Protein AF-A0A433P7T2-F1 (afdb_monomer_lite)

Secondary structure (DSSP, 8-state):
-----SS---TT------SS-TTS-HHHHHHHHHTTT----SHHHHHHHTS-HHHHHHHHHHHHHHHHHHHHHHTT-GGGHHHHHHHHHHHHHHS---TTT-SSSSGGG--

Radius of gyration: 16.5 Å; chains: 1; bounding box: 42×28×39 Å

Structure (mmCIF, N/CA/C/O backbone):
data_AF-A0A433P7T2-F1
#
_entry.id   AF-A0A433P7T2-F1
#
loop_
_atom_site.group_PDB
_atom_site.id
_atom_site.type_symbol
_atom_site.label_atom_id
_atom_site.label_alt_id
_atom_site.label_comp_id
_atom_site.label_asym_id
_atom_site.label_entity_id
_atom_site.label_seq_id
_atom_site.pdbx_PDB_ins_code
_atom_site.Cartn_x
_atom_site.Cartn_y
_atom_site.Cartn_z
_atom_site.occupancy
_atom_site.B_iso_or_equiv
_atom_site.auth_seq_id
_atom_site.auth_comp_id
_atom_site.auth_asym_id
_atom_site.auth_atom_id
_atom_site.pdbx_PDB_model_num
ATOM 1 N N . MET A 1 1 ? -24.990 -8.715 -8.806 1.00 84.25 1 MET A N 1
ATOM 2 C CA . MET A 1 1 ? -23.863 -8.266 -7.960 1.00 84.25 1 MET A CA 1
ATOM 3 C C . MET A 1 1 ? -23.689 -9.286 -6.850 1.00 84.25 1 MET A C 1
ATOM 5 O O . MET A 1 1 ? -24.687 -9.625 -6.229 1.00 84.25 1 MET A O 1
ATOM 9 N N . PHE A 1 2 ? -22.480 -9.811 -6.650 1.00 93.44 2 PHE A N 1
ATOM 10 C CA . PHE A 1 2 ? -22.178 -10.768 -5.581 1.00 93.44 2 PHE A CA 1
ATOM 11 C C . PHE A 1 2 ? -21.173 -10.141 -4.617 1.00 93.44 2 PHE A C 1
ATOM 13 O O . PHE A 1 2 ? -20.198 -9.547 -5.069 1.00 93.44 2 PHE A O 1
ATOM 20 N N . VAL A 1 3 ? -21.403 -10.298 -3.315 1.00 91.00 3 VAL A N 1
ATOM 21 C CA . VAL A 1 3 ? -20.451 -9.932 -2.258 1.00 91.00 3 VAL A CA 1
ATOM 22 C C . VAL A 1 3 ? -19.973 -11.229 -1.620 1.00 91.00 3 VAL A C 1
ATOM 24 O O . VAL A 1 3 ? -20.784 -12.101 -1.309 1.00 91.00 3 VAL A O 1
ATOM 27 N N . ARG A 1 4 ? -18.655 -11.385 -1.490 1.00 94.38 4 ARG A N 1
ATOM 28 C CA . ARG A 1 4 ? -18.015 -12.570 -0.912 1.00 94.38 4 ARG A CA 1
ATOM 29 C C . ARG A 1 4 ? -17.123 -12.144 0.237 1.00 94.38 4 ARG A C 1
ATOM 31 O O . ARG A 1 4 ? -16.503 -11.086 0.174 1.00 94.38 4 ARG A O 1
ATOM 38 N N . THR A 1 5 ? -17.050 -12.980 1.259 1.00 94.50 5 THR A N 1
ATOM 39 C CA . THR A 1 5 ? -16.129 -12.771 2.368 1.00 94.50 5 THR A CA 1
ATOM 40 C C . THR A 1 5 ? -14.741 -13.290 1.992 1.00 94.50 5 THR A C 1
ATOM 42 O O . THR A 1 5 ? -14.609 -14.301 1.303 1.00 94.50 5 THR A O 1
ATOM 45 N N . THR A 1 6 ? -13.698 -12.591 2.435 1.00 91.31 6 THR A N 1
ATOM 46 C CA . THR A 1 6 ? -12.290 -13.019 2.312 1.00 91.31 6 THR A CA 1
ATOM 47 C C . THR A 1 6 ? -11.727 -13.545 3.634 1.00 91.31 6 THR A C 1
ATOM 49 O O . THR A 1 6 ? -10.585 -13.984 3.698 1.00 91.31 6 THR A O 1
ATOM 52 N N . ARG A 1 7 ? -12.538 -13.508 4.697 1.00 93.31 7 ARG A N 1
ATOM 53 C CA . ARG A 1 7 ? -12.229 -13.983 6.047 1.00 93.31 7 ARG A CA 1
ATOM 54 C C . ARG A 1 7 ? -13.507 -14.386 6.780 1.00 93.31 7 ARG A C 1
ATOM 56 O O . ARG A 1 7 ? -14.611 -14.078 6.328 1.00 93.31 7 ARG A O 1
ATOM 63 N N . SER A 1 8 ? -13.352 -15.029 7.932 1.00 95.94 8 SER A N 1
ATOM 64 C CA . SER A 1 8 ? -14.450 -15.250 8.876 1.00 95.94 8 SER A CA 1
ATOM 65 C C . SER A 1 8 ? -14.977 -13.918 9.423 1.00 95.94 8 SER A C 1
ATOM 67 O O . SER A 1 8 ? -14.194 -12.990 9.640 1.00 95.94 8 SER A O 1
ATOM 69 N N . ILE A 1 9 ? -16.292 -13.838 9.641 1.00 95.81 9 ILE A N 1
ATOM 70 C CA . ILE A 1 9 ? -16.996 -12.667 10.185 1.00 95.81 9 ILE A CA 1
ATOM 71 C C . ILE A 1 9 ? -17.877 -13.150 11.338 1.00 95.81 9 ILE A C 1
ATOM 73 O O . ILE A 1 9 ? -18.624 -14.119 11.179 1.00 95.81 9 ILE A O 1
ATOM 77 N N . SER A 1 10 ? -17.764 -12.507 12.496 1.00 97.56 10 SER A N 1
ATOM 78 C CA . SER A 1 10 ? -18.541 -12.854 13.691 1.00 97.56 10 SER A CA 1
ATOM 79 C C . SER A 1 10 ? -19.945 -12.246 13.645 1.00 97.56 10 SER A C 1
ATOM 81 O O . SER A 1 10 ? -20.194 -11.254 12.960 1.00 97.56 10 SER A O 1
ATOM 83 N N . GLN A 1 11 ? -20.891 -12.813 14.398 1.00 97.38 11 GLN A N 1
ATOM 84 C CA . GLN A 1 11 ? -22.227 -12.223 14.513 1.00 97.38 11 GLN A CA 1
ATOM 85 C C . GLN A 1 11 ? -22.144 -10.813 15.119 1.00 97.38 11 GLN A C 1
ATOM 87 O O . GLN A 1 11 ? -21.533 -10.622 16.167 1.00 97.38 11 GLN A O 1
ATOM 92 N N . GLY A 1 12 ? -22.795 -9.843 14.472 1.00 97.38 12 GLY A N 1
ATOM 93 C CA . GLY A 1 12 ? -22.794 -8.439 14.897 1.00 97.38 12 GLY A CA 1
ATOM 94 C C . GLY A 1 12 ? -21.568 -7.639 14.448 1.00 97.38 12 GLY A C 1
ATOM 95 O O . GLY A 1 12 ? -21.528 -6.435 14.675 1.00 97.38 12 GLY A O 1
ATOM 96 N N . GLU A 1 13 ? -20.596 -8.276 13.793 1.00 97.00 13 GLU A N 1
ATOM 97 C CA . GLU A 1 13 ? -19.454 -7.590 13.199 1.00 97.00 13 GLU A CA 1
ATOM 98 C C . GLU A 1 13 ? -19.869 -6.825 11.932 1.00 97.00 13 GLU A C 1
ATOM 100 O O . GLU A 1 13 ? -20.632 -7.329 11.102 1.00 97.00 13 GLU A O 1
ATOM 105 N N . GLU A 1 14 ? -19.358 -5.605 11.770 1.00 96.00 14 GLU A N 1
ATOM 106 C CA . GLU A 1 14 ? -19.601 -4.799 10.577 1.00 96.00 14 GLU A CA 1
ATOM 107 C C . GLU A 1 14 ? -18.924 -5.417 9.345 1.00 96.00 14 GLU A C 1
ATOM 109 O O . GLU A 1 14 ? -17.731 -5.728 9.342 1.00 96.00 14 GLU A O 1
ATOM 114 N N . VAL A 1 15 ? -19.684 -5.560 8.257 1.00 94.69 15 VAL A N 1
ATOM 115 C CA . VAL A 1 15 ? -19.144 -5.994 6.966 1.00 94.69 15 VAL A CA 1
ATOM 116 C C . VAL A 1 15 ? -18.619 -4.776 6.216 1.00 94.69 15 VAL A C 1
ATOM 118 O O . VAL A 1 15 ? -19.395 -3.931 5.775 1.00 94.69 15 VAL A O 1
ATOM 1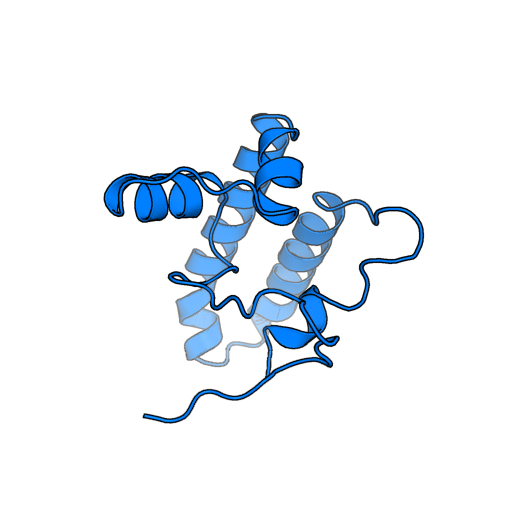21 N N . THR A 1 16 ? -17.304 -4.716 6.016 1.00 93.25 16 THR A N 1
ATOM 122 C CA . THR A 1 16 ? -16.642 -3.617 5.306 1.00 93.25 16 THR A CA 1
ATOM 123 C C . THR A 1 16 ? -16.067 -4.076 3.965 1.00 93.25 16 THR A C 1
ATOM 125 O O . THR A 1 16 ? -15.649 -5.223 3.796 1.00 93.25 16 THR A O 1
ATOM 128 N N . ILE A 1 17 ? -16.045 -3.168 2.987 1.00 91.38 17 ILE A N 1
ATOM 129 C CA . ILE A 1 17 ? -15.345 -3.341 1.707 1.00 91.38 17 ILE A CA 1
ATOM 130 C C . ILE A 1 17 ? -14.466 -2.119 1.454 1.00 91.38 17 ILE A C 1
ATOM 132 O O . ILE A 1 17 ? -14.827 -0.999 1.813 1.00 91.38 17 ILE A O 1
ATOM 136 N N . SER A 1 18 ? -13.315 -2.310 0.812 1.00 90.00 18 SER A N 1
ATOM 137 C CA . SER A 1 18 ? -12.454 -1.180 0.466 1.00 90.00 18 SER A CA 1
ATOM 138 C C . SER A 1 18 ? -12.988 -0.444 -0.763 1.00 90.00 18 SER A C 1
ATOM 140 O O . SER A 1 18 ? -13.227 -1.050 -1.806 1.00 90.00 18 SER A O 1
ATOM 142 N N . TYR A 1 19 ? -13.142 0.878 -0.668 1.00 88.94 19 TYR A N 1
ATOM 143 C CA . TYR A 1 19 ? -13.600 1.724 -1.784 1.00 88.94 19 TYR A CA 1
ATOM 144 C C . TYR A 1 19 ? -12.485 2.065 -2.780 1.00 88.94 19 TYR A C 1
ATOM 146 O O . TYR A 1 19 ? -12.741 2.594 -3.864 1.00 88.94 19 TYR A O 1
ATOM 154 N N . ILE A 1 20 ? -11.242 1.800 -2.390 1.00 89.69 20 ILE A N 1
ATOM 155 C CA . ILE A 1 20 ? -10.026 2.033 -3.164 1.00 89.69 20 ILE A CA 1
ATOM 156 C C . ILE A 1 20 ? -9.088 0.834 -3.014 1.00 89.69 20 ILE A C 1
ATOM 158 O O . ILE A 1 20 ? -9.261 0.002 -2.126 1.00 89.69 20 ILE A O 1
ATOM 162 N N . LEU A 1 21 ? -8.062 0.742 -3.854 1.00 81.94 21 LEU A N 1
ATOM 163 C CA . LEU A 1 21 ? -7.012 -0.255 -3.661 1.00 81.94 21 LEU A CA 1
ATOM 164 C C . LEU A 1 21 ? -6.230 0.053 -2.374 1.00 81.94 21 LEU A C 1
ATOM 166 O O . LEU A 1 21 ? -5.710 1.158 -2.212 1.00 81.94 21 LEU A O 1
ATOM 170 N N . GLY A 1 22 ? -6.145 -0.929 -1.472 1.00 76.62 22 GLY A N 1
ATOM 171 C CA . GLY A 1 22 ? -5.429 -0.805 -0.196 1.00 76.62 22 GLY A CA 1
ATOM 172 C C . GLY A 1 22 ? -3.904 -0.731 -0.337 1.00 76.62 22 GLY A C 1
ATOM 173 O O . GLY A 1 22 ? -3.227 -0.343 0.606 1.00 76.62 22 GLY A O 1
ATOM 174 N N . THR A 1 23 ? -3.371 -1.051 -1.518 1.00 79.88 23 THR A N 1
ATOM 175 C CA . THR A 1 23 ? -1.933 -1.062 -1.832 1.00 79.88 23 THR A CA 1
ATOM 176 C C . THR A 1 23 ? -1.344 0.320 -2.141 1.00 79.88 23 THR A C 1
ATOM 178 O O . THR A 1 23 ? -0.138 0.435 -2.331 1.00 79.88 23 THR A O 1
ATOM 181 N N . GLY A 1 24 ? -2.171 1.369 -2.224 1.00 85.25 24 GLY A N 1
ATOM 182 C CA . GLY A 1 24 ? -1.705 2.738 -2.474 1.00 85.25 24 GLY A CA 1
ATOM 183 C C . GLY A 1 24 ? -1.040 3.383 -1.254 1.00 85.25 24 GLY A C 1
ATOM 184 O O . GLY A 1 24 ? -1.276 2.962 -0.122 1.00 85.25 24 GLY A O 1
ATOM 185 N N . LEU A 1 25 ? -0.260 4.444 -1.480 1.00 93.44 25 LEU A N 1
ATOM 186 C CA . LEU A 1 25 ? 0.392 5.224 -0.421 1.00 93.44 25 LEU A CA 1
ATOM 187 C C . LEU A 1 25 ? -0.640 5.929 0.473 1.00 93.44 25 LEU A C 1
ATOM 189 O O . LEU A 1 25 ? -1.717 6.300 0.006 1.00 93.44 25 LEU A O 1
ATOM 193 N N . TYR A 1 26 ? -0.290 6.168 1.741 1.00 94.75 26 TYR A N 1
ATOM 194 C CA . TYR A 1 26 ? -1.159 6.837 2.719 1.00 94.75 26 TYR A CA 1
ATOM 195 C C . TYR A 1 26 ? -1.825 8.110 2.179 1.00 94.75 26 TYR A C 1
ATOM 197 O O . TYR A 1 26 ? -3.044 8.242 2.265 1.00 94.75 26 TYR A O 1
ATOM 205 N N . GLU A 1 27 ? -1.043 9.021 1.590 1.00 94.94 27 GLU A N 1
ATOM 206 C CA . GLU A 1 27 ? -1.572 10.303 1.106 1.00 94.94 27 GLU A CA 1
ATOM 207 C C . GLU A 1 27 ? -2.560 10.114 -0.051 1.00 94.94 27 GLU A C 1
ATOM 209 O O . GLU A 1 27 ? -3.624 10.727 -0.052 1.00 94.94 27 GLU A O 1
ATOM 214 N N . ASP A 1 28 ? -2.283 9.183 -0.970 1.00 93.75 28 ASP A N 1
ATOM 215 C CA . ASP A 1 28 ? -3.191 8.878 -2.079 1.00 93.75 28 ASP A CA 1
ATOM 216 C C . ASP A 1 28 ? -4.507 8.286 -1.565 1.00 93.75 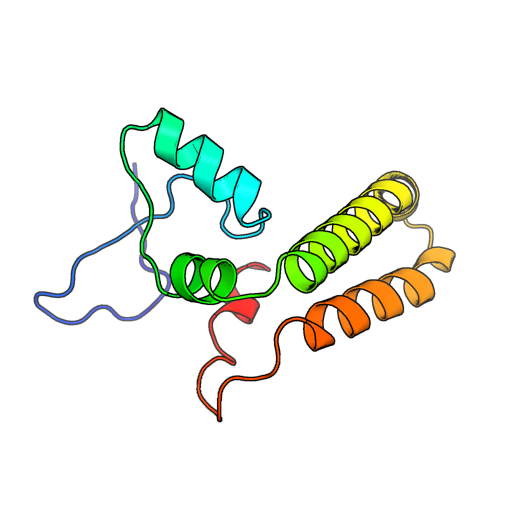28 ASP A C 1
ATOM 218 O O . ASP A 1 28 ? -5.582 8.561 -2.104 1.00 93.75 28 ASP A O 1
ATOM 222 N N . ARG A 1 29 ? -4.439 7.438 -0.527 1.00 94.44 29 ARG A N 1
ATOM 223 C CA . ARG A 1 29 ? -5.636 6.878 0.110 1.00 94.44 29 ARG A CA 1
ATOM 224 C C . ARG A 1 29 ? -6.428 7.970 0.817 1.00 94.44 29 ARG A C 1
ATOM 226 O O . ARG A 1 29 ? -7.643 8.037 0.640 1.00 94.44 29 ARG A O 1
ATOM 233 N N . LYS A 1 30 ? -5.750 8.835 1.572 1.00 95.00 30 LYS A N 1
ATOM 234 C CA . LYS A 1 30 ? -6.358 9.960 2.284 1.00 95.00 30 LYS A CA 1
ATOM 235 C C . LYS A 1 30 ? -7.086 10.892 1.318 1.00 95.00 30 LYS A C 1
ATOM 237 O O . LYS A 1 30 ? -8.276 11.124 1.503 1.00 95.00 30 LYS A O 1
ATOM 242 N N . GLU A 1 31 ? -6.424 11.341 0.257 1.00 95.19 31 GLU A N 1
ATOM 243 C CA . GLU A 1 31 ? -7.015 12.237 -0.742 1.00 95.19 31 GLU A CA 1
ATOM 244 C C . GLU A 1 31 ? -8.250 11.607 -1.411 1.00 95.19 31 GLU A C 1
ATOM 246 O O . GLU A 1 31 ? -9.329 12.203 -1.438 1.00 95.19 31 GLU A O 1
ATOM 251 N N . LYS A 1 32 ? -8.137 10.360 -1.891 1.00 94.31 32 LYS A N 1
ATOM 252 C CA . LYS A 1 32 ? -9.236 9.665 -2.589 1.00 94.31 32 LYS A CA 1
ATOM 253 C C . LYS A 1 32 ? -10.456 9.401 -1.705 1.00 94.31 32 LYS A C 1
ATOM 255 O O . LYS A 1 32 ? -11.566 9.273 -2.230 1.00 94.31 32 LYS A O 1
ATOM 260 N N . LEU A 1 33 ? -10.268 9.233 -0.397 1.00 94.38 33 LEU A N 1
ATOM 261 C CA . LEU A 1 33 ? -11.367 9.012 0.548 1.00 94.38 33 LEU A CA 1
ATOM 262 C C . LEU A 1 33 ? -11.959 10.338 1.038 1.00 94.38 33 LEU A C 1
ATOM 264 O O . LEU A 1 33 ? -13.180 10.446 1.129 1.00 94.38 33 LEU A O 1
ATOM 268 N N . GLN A 1 34 ? -11.143 11.384 1.195 1.00 95.38 34 GLN A N 1
ATOM 269 C CA . GLN A 1 34 ? -11.630 12.740 1.466 1.00 95.38 34 GLN A CA 1
ATOM 270 C C . GLN A 1 34 ? -12.525 13.264 0.338 1.00 95.38 34 GLN A C 1
ATOM 272 O O . GLN A 1 34 ? -13.573 13.845 0.610 1.00 95.38 34 GLN A O 1
ATOM 277 N N . GLN A 1 35 ? -12.194 12.969 -0.924 1.00 94.69 35 GLN A N 1
ATOM 278 C CA . GLN A 1 35 ? -13.064 13.256 -2.076 1.00 94.69 35 GLN A CA 1
ATOM 279 C C . GLN A 1 35 ? -14.432 12.549 -1.999 1.00 94.69 35 GLN A C 1
ATOM 281 O O . GLN A 1 35 ? -15.379 12.965 -2.661 1.00 94.69 35 GLN A O 1
ATOM 286 N N . ARG A 1 36 ? -14.554 11.490 -1.187 1.00 92.62 36 ARG A N 1
ATOM 287 C CA . ARG A 1 36 ? -15.812 10.779 -0.905 1.00 92.62 36 ARG A CA 1
ATOM 288 C C . ARG A 1 36 ? -16.512 11.265 0.370 1.00 92.62 36 ARG A C 1
ATOM 290 O O . ARG A 1 36 ? -17.528 10.691 0.746 1.00 92.62 36 ARG A O 1
ATOM 297 N N . GLY A 1 37 ? -15.993 12.306 1.019 1.00 96.06 37 GLY A N 1
ATOM 298 C CA . GLY A 1 37 ? -16.631 12.958 2.162 1.00 96.06 37 GLY A CA 1
ATOM 299 C C . GLY A 1 37 ? -16.300 12.358 3.528 1.00 96.06 37 GLY A C 1
ATOM 300 O O . GLY A 1 37 ? -17.018 12.649 4.480 1.00 96.06 37 GLY A O 1
ATOM 301 N N . PHE A 1 38 ? -15.248 11.539 3.653 1.00 94.38 38 PHE A N 1
ATOM 302 C CA . PHE A 1 38 ? -14.812 11.033 4.959 1.00 94.38 38 PHE A CA 1
ATOM 303 C C . PHE A 1 38 ? -13.291 10.882 5.080 1.00 94.38 38 PHE A C 1
ATOM 305 O O . PHE A 1 38 ? -12.570 10.767 4.090 1.00 94.38 38 PHE A O 1
ATOM 312 N N . GLU A 1 39 ? -12.807 10.855 6.320 1.00 95.38 39 GLU A N 1
ATOM 313 C CA . GLU A 1 39 ? -11.424 10.524 6.661 1.00 95.38 39 GLU A CA 1
ATOM 314 C C . GLU A 1 39 ? -11.363 9.094 7.208 1.00 95.38 39 GLU A C 1
ATOM 316 O O . GLU A 1 39 ? -12.127 8.724 8.097 1.00 95.38 39 GLU A O 1
ATOM 321 N N . CYS A 1 40 ? -10.489 8.261 6.642 1.00 94.50 40 CYS A N 1
ATOM 322 C CA . CYS A 1 40 ? -10.397 6.853 7.014 1.00 94.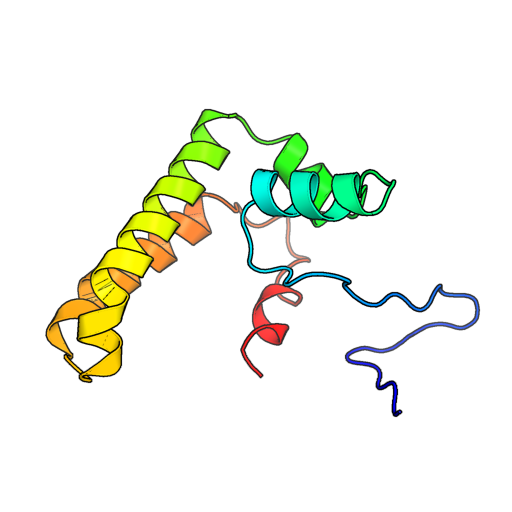50 40 CYS A CA 1
ATOM 323 C C . CYS A 1 40 ? -9.522 6.661 8.253 1.00 94.50 40 CYS A C 1
ATOM 325 O O . CYS A 1 40 ? -8.354 7.042 8.247 1.00 94.50 40 CYS A O 1
ATOM 327 N N . GLN A 1 41 ? -10.076 5.991 9.260 1.00 94.69 41 GLN A N 1
ATOM 328 C CA . GLN A 1 41 ? -9.423 5.668 10.532 1.00 94.69 41 GLN A CA 1
ATOM 329 C C . GLN A 1 41 ? -9.220 4.153 10.695 1.00 94.69 41 GLN A C 1
ATOM 331 O O . GLN A 1 41 ? -9.230 3.630 11.799 1.00 94.69 41 GLN A O 1
ATOM 336 N N . CYS A 1 42 ? -9.089 3.404 9.594 1.00 92.50 42 CYS A N 1
ATOM 337 C CA . CYS A 1 42 ? -8.749 1.987 9.712 1.00 92.50 42 CYS A CA 1
ATOM 338 C C . CYS A 1 42 ? -7.333 1.816 10.283 1.00 92.50 42 CYS A C 1
ATOM 340 O O . CYS A 1 42 ? -6.492 2.705 10.133 1.00 92.50 42 CYS A O 1
ATOM 342 N N . GLU A 1 43 ? -7.045 0.639 10.841 1.00 91.38 43 GLU A N 1
ATOM 343 C CA . GLU A 1 43 ? -5.759 0.321 11.482 1.00 91.38 43 GLU A CA 1
ATOM 344 C C . GLU A 1 43 ? -4.545 0.678 10.606 1.00 91.38 43 GLU A C 1
ATOM 346 O O . GLU A 1 43 ? -3.546 1.198 11.096 1.00 91.38 43 GLU A O 1
ATOM 351 N N . LEU A 1 44 ? -4.637 0.464 9.285 1.00 90.69 44 LEU A N 1
ATOM 352 C CA . LEU A 1 44 ? -3.574 0.832 8.348 1.00 90.69 44 LEU A CA 1
ATOM 353 C C . LEU A 1 44 ? -3.391 2.355 8.245 1.00 90.69 44 LEU A C 1
ATOM 355 O O . LEU A 1 44 ? -2.262 2.838 8.229 1.00 90.69 44 LEU A O 1
ATOM 359 N N . CYS A 1 45 ? -4.480 3.120 8.142 1.00 92.69 45 CYS A N 1
ATOM 360 C CA . CYS A 1 45 ? -4.405 4.578 8.052 1.00 92.69 45 CYS A CA 1
ATOM 361 C C . CYS A 1 45 ? -3.903 5.197 9.357 1.00 92.69 45 CYS A C 1
ATOM 363 O O . CYS A 1 45 ? -3.055 6.082 9.293 1.00 92.69 45 CYS A O 1
ATOM 365 N N . GLU A 1 46 ? -4.349 4.708 10.514 1.00 94.88 46 GLU A N 1
ATOM 366 C CA . GLU A 1 46 ? -3.844 5.159 11.816 1.00 94.88 46 GLU A CA 1
ATOM 367 C C . GLU A 1 46 ? -2.356 4.841 11.983 1.00 94.88 46 GLU A C 1
ATOM 369 O O . GLU A 1 46 ? -1.563 5.721 12.325 1.00 94.88 46 GLU A O 1
ATOM 374 N N . TYR A 1 47 ? -1.956 3.606 11.658 1.00 93.31 47 TYR A N 1
ATOM 375 C CA . TYR A 1 47 ? -0.558 3.192 11.696 1.00 93.31 47 TYR A CA 1
ATOM 376 C C . TYR A 1 47 ? 0.323 4.084 10.819 1.00 93.31 47 TYR A C 1
ATOM 378 O O . TYR A 1 47 ? 1.387 4.522 11.259 1.00 93.31 47 TYR A O 1
ATOM 386 N N . GLU A 1 48 ? -0.101 4.357 9.580 1.00 93.50 48 GLU A N 1
ATOM 387 C CA . GLU A 1 48 ? 0.669 5.182 8.650 1.00 93.50 48 GLU A CA 1
ATOM 388 C C . GLU A 1 48 ? 0.664 6.664 9.021 1.00 93.50 48 GLU A C 1
ATOM 390 O O . GLU A 1 48 ? 1.702 7.310 8.876 1.00 93.50 48 GLU A O 1
ATOM 395 N N . ALA A 1 49 ? -0.442 7.195 9.543 1.00 94.44 49 ALA A N 1
ATOM 396 C CA . ALA A 1 49 ? -0.516 8.562 10.054 1.00 94.44 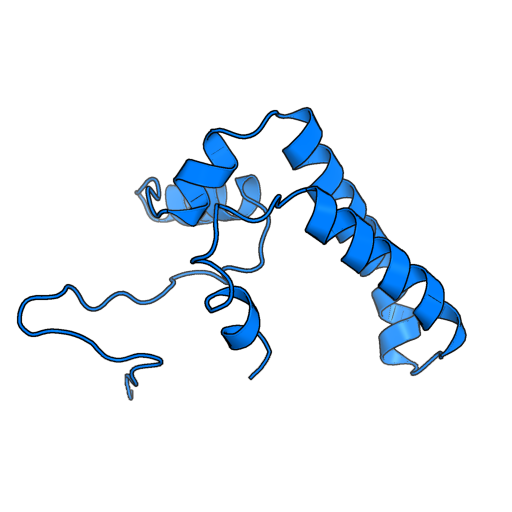49 ALA A CA 1
ATOM 397 C C . ALA A 1 49 ? 0.447 8.791 11.230 1.00 94.44 49 ALA A C 1
ATOM 399 O O . ALA A 1 49 ? 1.015 9.875 11.351 1.00 94.44 49 ALA A O 1
ATOM 400 N N . ALA A 1 50 ? 0.669 7.765 12.059 1.00 94.81 50 ALA A N 1
ATOM 401 C CA . ALA A 1 50 ? 1.620 7.803 13.166 1.00 94.81 50 ALA A CA 1
ATOM 402 C C . ALA A 1 50 ? 3.096 7.706 12.724 1.00 94.81 50 ALA A C 1
ATOM 404 O O . ALA A 1 50 ? 3.995 7.950 13.531 1.00 94.81 50 ALA A O 1
ATOM 405 N N . GLN A 1 51 ? 3.382 7.352 11.463 1.00 94.88 51 GLN A N 1
ATOM 406 C CA . GLN A 1 51 ? 4.757 7.281 10.963 1.00 94.88 51 GLN A CA 1
ATOM 407 C C . GLN A 1 51 ? 5.326 8.663 10.641 1.00 94.88 51 GLN A C 1
ATOM 409 O O . GLN A 1 51 ? 4.628 9.578 10.198 1.00 94.88 51 GLN A O 1
ATOM 414 N N . SER A 1 52 ? 6.650 8.784 10.759 1.00 95.88 52 SER A N 1
ATOM 415 C CA . SER A 1 52 ? 7.353 9.996 10.341 1.00 95.88 52 SER A CA 1
ATOM 416 C C . SER A 1 52 ? 7.128 10.299 8.852 1.00 95.88 52 SER A C 1
ATOM 418 O O . SER A 1 52 ? 6.991 9.396 8.018 1.00 95.88 52 SER A O 1
ATOM 420 N N . THR A 1 53 ? 7.144 11.583 8.490 1.00 95.50 53 THR A N 1
ATOM 421 C CA . THR A 1 53 ? 7.101 12.005 7.082 1.00 95.50 53 THR A CA 1
ATOM 422 C C . THR A 1 53 ? 8.256 11.403 6.280 1.00 95.50 53 THR A C 1
ATOM 424 O O . THR A 1 53 ? 8.036 10.979 5.152 1.00 95.50 53 THR A O 1
ATOM 427 N N . THR A 1 54 ? 9.445 11.266 6.875 1.00 96.56 54 THR A N 1
ATOM 428 C CA . THR A 1 54 ? 10.603 10.616 6.242 1.00 96.56 54 THR A CA 1
ATOM 429 C C . THR A 1 54 ? 10.317 9.159 5.878 1.00 96.56 54 THR A C 1
ATOM 431 O O . THR A 1 54 ? 10.602 8.743 4.761 1.00 96.56 54 THR A O 1
ATOM 434 N N . THR A 1 55 ? 9.698 8.387 6.777 1.00 95.81 55 THR A N 1
ATOM 435 C CA . THR A 1 55 ? 9.302 6.995 6.501 1.00 95.81 55 THR A CA 1
ATOM 436 C C . THR A 1 55 ? 8.302 6.925 5.348 1.00 95.81 55 THR A C 1
ATOM 438 O O . THR A 1 55 ? 8.446 6.099 4.448 1.00 95.81 55 THR A O 1
ATOM 441 N N . ARG A 1 56 ? 7.292 7.805 5.347 1.00 95.06 56 ARG A N 1
ATOM 442 C CA . ARG A 1 56 ? 6.266 7.845 4.292 1.00 95.06 56 ARG A CA 1
ATOM 443 C C . ARG A 1 56 ? 6.839 8.270 2.939 1.00 95.06 56 ARG A C 1
ATOM 445 O O . ARG A 1 56 ? 6.456 7.707 1.918 1.00 95.06 56 ARG A O 1
ATOM 452 N N . GLU A 1 57 ? 7.776 9.213 2.930 1.00 96.44 57 GLU A N 1
ATOM 453 C CA . GLU A 1 57 ? 8.474 9.634 1.714 1.00 96.44 57 GLU A CA 1
ATOM 454 C C . GLU A 1 57 ? 9.398 8.536 1.180 1.00 96.44 57 GLU A C 1
ATOM 456 O O . GLU A 1 57 ? 9.409 8.280 -0.018 1.00 96.44 57 GLU A O 1
ATOM 461 N N . HIS A 1 58 ? 10.096 7.808 2.054 1.00 96.25 58 HIS A N 1
ATOM 462 C CA . HIS A 1 58 ? 10.905 6.664 1.638 1.00 96.25 58 HIS A CA 1
ATOM 463 C C . HIS A 1 58 ? 10.040 5.584 0.962 1.00 96.25 58 HIS A C 1
ATOM 465 O O . HIS A 1 58 ? 10.365 5.120 -0.129 1.00 96.25 58 HIS A O 1
ATOM 471 N N . ARG A 1 59 ? 8.874 5.248 1.531 1.00 95.88 59 ARG A N 1
ATOM 472 C CA . ARG A 1 59 ? 7.916 4.330 0.883 1.00 95.88 59 ARG A CA 1
ATOM 473 C C . ARG A 1 59 ? 7.492 4.826 -0.504 1.00 95.88 59 ARG A C 1
ATOM 475 O O . ARG A 1 59 ? 7.450 4.042 -1.447 1.00 95.88 59 ARG A O 1
ATOM 482 N N . ARG A 1 60 ? 7.228 6.130 -0.649 1.00 96.00 60 ARG A N 1
ATOM 483 C CA . ARG A 1 60 ? 6.904 6.752 -1.944 1.00 96.00 60 ARG A CA 1
ATOM 484 C C . ARG A 1 60 ? 8.046 6.611 -2.950 1.00 96.00 60 ARG A C 1
ATOM 486 O O . ARG A 1 60 ? 7.790 6.287 -4.107 1.00 96.00 60 ARG A O 1
ATOM 493 N N . GLN A 1 61 ? 9.287 6.825 -2.522 1.00 97.25 61 GLN A N 1
ATOM 494 C CA . GLN A 1 61 ? 10.470 6.665 -3.371 1.00 97.25 61 GLN A CA 1
ATOM 495 C C . GLN A 1 61 ? 10.611 5.226 -3.875 1.00 97.25 61 GLN A C 1
ATOM 497 O O . GLN A 1 61 ? 10.731 5.032 -5.082 1.00 97.25 61 GLN A O 1
ATOM 502 N N . LEU A 1 62 ? 10.473 4.232 -2.993 1.00 96.62 62 LEU A N 1
ATOM 503 C CA . LEU A 1 62 ? 10.506 2.810 -3.358 1.00 96.62 62 LEU A CA 1
ATOM 504 C C . LEU A 1 62 ? 9.404 2.445 -4.368 1.00 96.62 62 LEU A C 1
ATOM 506 O O . LEU A 1 62 ? 9.664 1.760 -5.357 1.00 96.62 62 LEU A O 1
ATOM 510 N N . CYS A 1 63 ? 8.178 2.948 -4.179 1.00 94.31 63 CYS A N 1
ATOM 511 C CA . CYS A 1 63 ? 7.099 2.762 -5.156 1.00 94.31 63 CYS A CA 1
ATOM 512 C C . CYS A 1 63 ? 7.425 3.411 -6.512 1.00 94.31 63 CYS A C 1
ATOM 514 O O . CYS A 1 63 ? 7.173 2.812 -7.557 1.00 94.31 63 CYS A O 1
ATOM 516 N N . ASN A 1 64 ? 8.016 4.607 -6.516 1.00 95.62 64 ASN A N 1
ATOM 517 C CA . ASN A 1 64 ? 8.434 5.277 -7.749 1.00 95.62 64 ASN A CA 1
ATOM 518 C C . ASN A 1 64 ? 9.563 4.521 -8.465 1.00 95.62 64 ASN A C 1
ATOM 520 O O . ASN A 1 64 ? 9.598 4.493 -9.694 1.00 95.62 64 ASN A O 1
ATOM 524 N N . GLU A 1 65 ? 10.490 3.913 -7.724 1.00 96.62 65 GLU A N 1
ATOM 525 C CA . GLU A 1 65 ? 11.528 3.044 -8.284 1.00 96.62 65 GLU A CA 1
ATOM 526 C C . GLU A 1 65 ? 10.925 1.794 -8.920 1.00 96.62 65 GLU A C 1
ATOM 528 O O . GLU A 1 65 ? 11.243 1.490 -10.069 1.00 96.62 65 GLU A O 1
ATOM 533 N N . PHE A 1 66 ? 9.977 1.141 -8.245 1.00 95.81 66 PHE A N 1
ATOM 534 C CA . PHE A 1 66 ? 9.233 0.020 -8.817 1.00 95.81 66 PHE A CA 1
ATOM 535 C C . PHE A 1 66 ? 8.525 0.398 -10.129 1.00 95.81 66 PHE A C 1
ATOM 537 O O . PHE A 1 66 ? 8.621 -0.329 -11.120 1.00 95.81 66 PHE A O 1
ATOM 544 N N . GLU A 1 67 ? 7.862 1.557 -10.185 1.00 95.25 67 GLU A N 1
ATOM 545 C CA . GLU A 1 67 ? 7.181 2.010 -11.405 1.00 95.25 67 GLU A CA 1
ATOM 546 C C . GLU A 1 67 ? 8.152 2.240 -12.577 1.00 95.25 67 GLU A C 1
ATOM 548 O O . GLU A 1 67 ? 7.794 1.967 -13.725 1.00 95.25 67 GLU A O 1
ATOM 553 N N . LYS A 1 68 ? 9.405 2.645 -12.316 1.00 96.81 68 LYS A N 1
ATOM 554 C CA . LYS A 1 68 ? 10.446 2.737 -13.360 1.00 96.81 68 LYS A CA 1
ATOM 555 C C . LYS A 1 68 ? 10.825 1.367 -13.931 1.00 96.81 68 LYS A C 1
ATOM 557 O O . LYS A 1 68 ? 11.172 1.288 -15.106 1.00 96.81 68 LYS A O 1
ATOM 562 N N . LEU A 1 69 ? 10.733 0.298 -13.136 1.00 96.44 69 LEU A N 1
ATOM 563 C CA . LEU A 1 69 ? 11.027 -1.077 -13.568 1.00 96.44 69 LEU A CA 1
ATOM 564 C C . LEU A 1 69 ? 9.853 -1.738 -14.300 1.00 96.44 69 LEU A C 1
ATOM 566 O O . LEU A 1 69 ? 10.030 -2.746 -14.987 1.00 96.44 69 LEU A O 1
ATOM 570 N N . ARG A 1 70 ? 8.650 -1.164 -14.214 1.00 95.31 70 ARG A N 1
ATOM 571 C CA . ARG A 1 70 ? 7.423 -1.729 -14.790 1.00 95.31 70 ARG A CA 1
ATOM 572 C C . ARG A 1 70 ? 7.512 -2.102 -16.278 1.00 95.31 70 ARG A C 1
ATOM 574 O O . ARG A 1 70 ? 6.948 -3.140 -16.632 1.00 95.31 70 ARG A O 1
ATOM 581 N N . PRO A 1 71 ? 8.177 -1.335 -17.166 1.00 97.25 71 PRO A N 1
ATOM 582 C CA . PRO A 1 71 ? 8.356 -1.744 -18.559 1.00 97.25 71 PRO A CA 1
ATOM 583 C C . PRO A 1 71 ? 9.175 -3.034 -18.703 1.00 97.25 71 PRO A C 1
ATOM 585 O O . PRO A 1 71 ? 8.756 -3.926 -19.435 1.0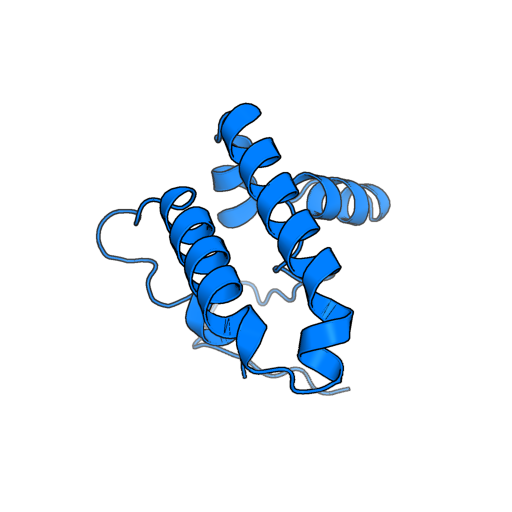0 97.25 71 PRO A O 1
ATOM 588 N N . ALA A 1 72 ? 10.278 -3.159 -17.959 1.00 96.50 72 ALA A N 1
ATOM 589 C CA . ALA A 1 72 ? 11.153 -4.333 -17.981 1.00 96.50 72 ALA A CA 1
ATOM 590 C C . ALA A 1 72 ? 10.445 -5.586 -17.433 1.00 96.50 72 ALA A C 1
ATOM 592 O O . ALA A 1 72 ? 10.540 -6.670 -18.009 1.00 96.50 72 ALA A O 1
ATOM 593 N N . ILE A 1 73 ? 9.633 -5.417 -16.381 1.00 95.44 73 ILE A N 1
ATOM 594 C CA . ILE A 1 73 ? 8.771 -6.483 -15.844 1.00 95.44 73 ILE A CA 1
ATOM 595 C C . ILE A 1 73 ? 7.787 -6.966 -16.916 1.00 95.44 73 ILE A C 1
ATOM 597 O O . ILE A 1 73 ? 7.630 -8.167 -17.121 1.00 95.44 73 ILE A O 1
ATOM 601 N N . LYS A 1 74 ? 7.139 -6.040 -17.636 1.00 96.12 74 LYS A N 1
ATOM 602 C CA . LYS A 1 74 ? 6.183 -6.381 -18.703 1.00 96.12 74 LYS A CA 1
ATOM 603 C C . LYS A 1 74 ? 6.834 -7.115 -19.875 1.00 96.12 74 LYS A C 1
ATOM 605 O O . LYS A 1 74 ? 6.165 -7.934 -20.497 1.00 96.12 74 LYS A O 1
ATOM 610 N N . SER A 1 75 ? 8.100 -6.831 -20.182 1.00 97.06 75 SER A N 1
ATOM 611 C CA . SER A 1 75 ? 8.857 -7.555 -21.209 1.00 97.06 75 SER A CA 1
ATOM 612 C C . SER A 1 75 ? 9.452 -8.879 -20.722 1.00 97.06 75 SER A C 1
ATOM 614 O O . SER A 1 75 ? 10.047 -9.590 -21.526 1.00 97.06 75 SER A O 1
ATOM 616 N N . GLY A 1 76 ? 9.307 -9.221 -19.436 1.00 95.69 76 GLY A N 1
ATOM 617 C CA . GLY A 1 76 ? 9.876 -10.440 -18.857 1.00 95.69 76 GLY A CA 1
ATOM 618 C C . GLY A 1 76 ? 11.400 -10.398 -18.709 1.00 95.69 76 GLY A C 1
ATOM 619 O O . GLY A 1 76 ? 12.043 -11.445 -18.737 1.00 95.69 76 GLY A O 1
ATOM 620 N N . ASP A 1 77 ? 11.988 -9.206 -18.581 1.00 97.25 77 ASP A N 1
ATOM 621 C CA . ASP A 1 77 ? 13.426 -9.058 -18.364 1.00 97.25 77 ASP A CA 1
ATOM 622 C C . ASP A 1 77 ? 13.791 -9.530 -16.951 1.00 97.25 77 ASP A C 1
ATOM 624 O O . ASP A 1 77 ? 13.401 -8.923 -15.956 1.00 97.25 77 ASP A O 1
ATOM 628 N N . LEU A 1 78 ? 14.541 -10.626 -16.854 1.00 96.62 78 LEU A N 1
ATOM 629 C CA . LEU A 1 78 ? 14.941 -11.209 -15.572 1.00 96.62 78 LEU A CA 1
ATOM 630 C C . LEU A 1 78 ? 16.067 -10.419 -14.883 1.00 96.62 78 LEU A C 1
ATOM 632 O O . LEU A 1 78 ? 16.316 -10.633 -13.698 1.00 96.62 78 LEU A O 1
ATOM 636 N N . SER A 1 79 ? 16.740 -9.495 -15.580 1.00 97.00 79 SER A N 1
ATOM 637 C CA . SER A 1 79 ? 17.853 -8.718 -15.013 1.00 97.00 79 SER A CA 1
ATOM 638 C C . SER A 1 79 ? 17.418 -7.772 -13.888 1.00 97.00 79 SER A C 1
ATOM 640 O O . SER A 1 79 ? 18.235 -7.414 -13.039 1.00 97.00 79 SER A O 1
ATOM 642 N N . VAL A 1 80 ? 16.128 -7.417 -13.825 1.00 97.62 80 VAL A N 1
ATOM 643 C CA . VAL A 1 80 ? 15.582 -6.525 -12.789 1.00 97.62 80 VAL A CA 1
ATOM 644 C C . VAL A 1 80 ? 15.212 -7.243 -11.489 1.00 97.62 80 VAL A C 1
ATOM 646 O O . VAL A 1 80 ? 14.863 -6.574 -10.519 1.00 97.62 80 VAL A O 1
ATOM 649 N N . ILE A 1 81 ? 15.291 -8.581 -11.433 1.00 96.69 81 ILE A N 1
ATOM 650 C CA . ILE A 1 81 ? 14.888 -9.364 -10.250 1.00 96.69 81 ILE A CA 1
ATOM 651 C C . ILE A 1 81 ? 15.635 -8.905 -8.996 1.00 96.69 81 ILE A C 1
ATOM 653 O O . ILE A 1 81 ? 15.000 -8.642 -7.980 1.00 96.69 81 ILE A O 1
ATOM 657 N N . SER A 1 82 ? 16.956 -8.731 -9.074 1.00 97.25 82 SER A N 1
ATOM 658 C CA . SER A 1 82 ? 17.758 -8.306 -7.919 1.00 97.25 82 SER A CA 1
ATOM 659 C C . SER A 1 82 ? 17.347 -6.926 -7.397 1.00 97.25 82 SER A C 1
ATOM 661 O O . SER A 1 82 ? 17.288 -6.708 -6.190 1.00 97.25 82 SER A O 1
ATOM 663 N N . GLN A 1 83 ? 16.997 -5.999 -8.293 1.00 97.12 83 GLN A N 1
ATOM 664 C CA . GLN A 1 83 ? 16.512 -4.671 -7.911 1.00 97.12 83 GLN A CA 1
ATOM 665 C C . GLN A 1 83 ? 15.134 -4.749 -7.246 1.00 97.12 83 GLN A C 1
ATOM 667 O O . GLN A 1 83 ? 14.884 -4.056 -6.262 1.00 97.12 83 GLN A O 1
ATOM 672 N N . LEU A 1 84 ? 14.247 -5.619 -7.739 1.00 96.00 84 LEU A N 1
ATOM 673 C CA . LEU A 1 84 ? 12.941 -5.855 -7.123 1.00 96.00 84 LEU A CA 1
ATOM 674 C C . LEU A 1 84 ? 13.071 -6.456 -5.722 1.00 96.00 84 LEU A C 1
ATOM 676 O O . LEU A 1 84 ? 12.364 -6.023 -4.814 1.00 96.00 84 LEU A O 1
ATOM 680 N N . GLU A 1 85 ? 13.987 -7.405 -5.525 1.00 96.38 85 GLU A N 1
ATOM 681 C CA . GLU A 1 85 ? 14.284 -7.972 -4.204 1.00 96.38 85 GLU A CA 1
ATOM 682 C C . GLU A 1 85 ? 14.755 -6.893 -3.223 1.00 96.38 85 GLU A C 1
ATOM 684 O O . GLU A 1 85 ? 14.286 -6.856 -2.081 1.00 96.38 85 GLU A O 1
ATOM 689 N N . THR A 1 86 ? 15.619 -5.973 -3.670 1.00 97.62 86 THR A N 1
ATOM 690 C CA . THR A 1 86 ? 16.041 -4.815 -2.868 1.00 97.62 86 THR A CA 1
ATOM 691 C C . THR A 1 86 ? 14.853 -3.930 -2.497 1.00 97.62 86 THR A C 1
ATOM 693 O O . THR A 1 86 ? 14.654 -3.666 -1.313 1.00 97.62 86 THR A O 1
ATOM 696 N N . ILE A 1 87 ? 14.023 -3.535 -3.471 1.00 96.44 87 ILE A N 1
ATOM 697 C CA . ILE A 1 87 ? 12.852 -2.675 -3.230 1.00 96.44 87 ILE A CA 1
ATOM 698 C C . ILE A 1 87 ? 11.896 -3.321 -2.219 1.00 96.44 87 ILE A C 1
ATOM 700 O O . ILE A 1 87 ? 11.444 -2.659 -1.285 1.00 96.44 87 ILE A O 1
ATOM 704 N N . VAL A 1 88 ? 11.596 -4.615 -2.374 1.00 93.88 88 VAL A N 1
ATOM 705 C CA . VAL A 1 88 ? 10.709 -5.350 -1.457 1.00 93.88 88 VAL A CA 1
ATOM 706 C C . VAL A 1 88 ? 11.313 -5.424 -0.054 1.00 93.88 88 VAL A C 1
ATOM 708 O O . VAL A 1 88 ? 10.616 -5.152 0.926 1.00 93.88 88 VAL A O 1
ATOM 711 N N . SER A 1 89 ? 12.604 -5.748 0.050 1.00 94.19 89 SER A N 1
ATOM 712 C CA . SER A 1 89 ? 13.325 -5.818 1.326 1.00 94.19 89 SER A CA 1
ATOM 713 C C . SER A 1 89 ? 13.316 -4.477 2.059 1.00 94.19 89 SER A C 1
ATOM 715 O O . SER A 1 89 ? 13.009 -4.419 3.252 1.00 94.19 89 SER A O 1
ATOM 717 N N . ASP A 1 90 ? 13.594 -3.382 1.353 1.00 95.31 90 ASP A N 1
ATOM 718 C CA . ASP A 1 90 ? 13.613 -2.046 1.943 1.00 95.31 90 ASP A CA 1
ATOM 719 C C . ASP A 1 90 ? 12.211 -1.568 2.313 1.00 95.31 90 ASP A C 1
ATOM 721 O O . ASP A 1 90 ? 12.030 -0.996 3.391 1.00 95.31 90 ASP A O 1
ATOM 725 N N . LEU A 1 91 ? 11.195 -1.905 1.511 1.00 92.50 91 LEU A N 1
ATOM 726 C CA . LEU A 1 91 ? 9.806 -1.620 1.852 1.00 92.50 91 LEU A CA 1
ATOM 727 C C . LEU A 1 91 ? 9.409 -2.324 3.153 1.00 92.50 91 LEU A C 1
ATOM 729 O O . LEU A 1 91 ? 8.855 -1.678 4.043 1.00 92.50 91 LEU A O 1
ATOM 733 N N . TRP A 1 92 ? 9.742 -3.608 3.313 1.00 90.88 92 TRP A N 1
ATOM 734 C CA . TRP A 1 92 ? 9.466 -4.364 4.541 1.00 90.88 92 TRP A CA 1
ATOM 735 C C . TRP A 1 92 ? 10.141 -3.770 5.774 1.00 90.88 92 TRP A C 1
ATOM 737 O O . TRP A 1 92 ? 9.518 -3.706 6.831 1.00 90.88 92 TRP A O 1
ATOM 747 N N . LYS A 1 93 ? 11.367 -3.249 5.654 1.00 91.94 93 LYS A N 1
ATOM 748 C CA . LYS A 1 93 ? 12.036 -2.553 6.769 1.00 91.94 93 LYS A CA 1
ATOM 749 C C . LYS A 1 93 ? 11.275 -1.306 7.220 1.00 91.94 93 LYS A C 1
ATOM 751 O O . LYS A 1 93 ? 11.386 -0.920 8.381 1.00 91.94 93 LYS A O 1
ATOM 756 N N . THR A 1 94 ? 10.488 -0.684 6.336 1.00 91.69 94 THR A N 1
ATOM 757 C CA . THR A 1 94 ? 9.635 0.449 6.723 1.00 91.69 94 THR A CA 1
ATOM 758 C C . THR A 1 94 ? 8.383 0.026 7.488 1.00 91.69 94 THR A C 1
ATOM 760 O O . THR A 1 94 ? 7.779 0.879 8.131 1.00 91.69 94 THR A O 1
ATOM 763 N N . TYR A 1 95 ? 7.991 -1.248 7.446 1.00 87.88 95 TYR A N 1
ATOM 764 C CA . TYR A 1 95 ? 6.878 -1.815 8.207 1.00 87.88 95 TYR A CA 1
ATOM 765 C C . TYR A 1 95 ? 7.438 -2.804 9.236 1.00 87.88 95 TYR A C 1
ATOM 767 O O . TYR A 1 95 ? 7.321 -4.016 9.038 1.00 87.88 95 TYR A O 1
ATOM 775 N N . PRO A 1 96 ? 8.085 -2.325 10.320 1.00 74.38 96 PRO A N 1
ATOM 776 C CA . PRO A 1 96 ? 8.593 -3.219 11.349 1.00 74.38 96 PRO A CA 1
ATOM 777 C C . PRO A 1 96 ? 7.451 -4.120 11.827 1.00 74.38 96 PRO A C 1
ATOM 779 O O . PRO A 1 96 ? 6.338 -3.619 12.032 1.00 74.38 96 PRO A O 1
ATOM 782 N N . PRO A 1 97 ? 7.690 -5.433 11.984 1.00 61.91 97 PRO A N 1
ATOM 783 C CA . PRO A 1 97 ? 6.648 -6.343 12.412 1.00 61.91 97 PRO A CA 1
ATOM 784 C C . PRO A 1 97 ? 6.115 -5.859 13.757 1.00 61.91 97 PRO A C 1
ATOM 786 O O . PRO A 1 97 ? 6.836 -5.830 14.757 1.00 61.91 97 PRO A O 1
ATOM 789 N N . ALA A 1 98 ? 4.842 -5.466 13.783 1.00 51.19 98 ALA A N 1
ATOM 790 C CA . ALA A 1 98 ? 4.124 -5.376 15.036 1.00 51.19 98 ALA A CA 1
ATOM 791 C C . ALA A 1 98 ? 4.181 -6.770 15.661 1.00 51.19 98 ALA A C 1
ATOM 793 O O . ALA A 1 98 ? 3.875 -7.758 14.988 1.00 51.19 98 ALA A O 1
ATOM 794 N N . ASN A 1 99 ? 4.644 -6.822 16.908 1.00 44.19 99 ASN A N 1
ATOM 795 C CA . ASN A 1 99 ? 4.737 -7.998 17.760 1.00 44.19 99 ASN A CA 1
ATOM 796 C C . ASN A 1 99 ? 3.718 -9.086 17.353 1.00 44.19 99 ASN A C 1
ATOM 798 O O . ASN A 1 99 ? 2.524 -8.945 17.587 1.00 44.19 99 ASN A O 1
ATOM 802 N N . THR A 1 100 ? 4.206 -10.113 16.654 1.00 43.81 100 THR A N 1
ATOM 803 C CA . THR A 1 100 ? 3.577 -11.417 16.385 1.00 43.81 100 THR A CA 1
ATOM 804 C C . THR A 1 100 ? 2.041 -11.444 16.234 1.00 43.81 100 THR A C 1
ATOM 806 O O . THR A 1 100 ? 1.371 -12.175 16.953 1.00 43.81 100 THR A O 1
ATOM 809 N N . ALA A 1 101 ? 1.453 -10.685 15.300 1.00 40.25 101 ALA A N 1
ATOM 810 C CA . ALA A 1 101 ? 0.036 -10.886 14.927 1.00 40.25 101 ALA A CA 1
ATOM 811 C C . ALA A 1 101 ? -0.351 -10.471 13.492 1.00 40.25 101 ALA A C 1
ATOM 813 O O . ALA A 1 101 ? -1.385 -10.906 12.991 1.00 40.25 101 ALA A O 1
ATOM 814 N N . ILE A 1 102 ? 0.466 -9.672 12.794 1.00 44.19 102 ILE A N 1
ATOM 815 C CA . ILE A 1 102 ? 0.093 -9.074 11.494 1.00 44.19 102 ILE A CA 1
ATOM 816 C C . ILE A 1 102 ? 0.801 -9.765 10.315 1.00 44.19 102 ILE A C 1
ATOM 818 O O . ILE A 1 102 ? 1.225 -9.131 9.356 1.00 44.19 102 ILE A O 1
ATOM 822 N N . THR A 1 103 ? 0.949 -11.089 10.355 1.00 39.94 103 THR A N 1
ATOM 823 C CA . THR A 1 103 ? 1.419 -11.864 9.189 1.00 39.94 103 THR A CA 1
ATOM 824 C C . THR A 1 103 ? 0.301 -12.185 8.191 1.00 39.94 103 THR A C 1
ATOM 826 O O . THR A 1 103 ? 0.591 -12.615 7.080 1.00 39.94 103 THR A O 1
ATOM 829 N N . ASN A 1 104 ? -0.969 -11.925 8.527 1.00 38.25 104 ASN A N 1
ATOM 830 C CA . ASN A 1 104 ? -2.109 -12.365 7.712 1.00 38.25 104 ASN A CA 1
ATOM 831 C C . ASN A 1 104 ? -2.732 -11.310 6.783 1.00 38.25 104 ASN A C 1
ATOM 833 O O . ASN A 1 104 ? -3.586 -11.675 5.986 1.00 38.25 104 ASN A O 1
ATOM 837 N N . VAL A 1 105 ? -2.337 -10.031 6.820 1.00 42.44 105 VAL A N 1
ATOM 838 C CA . VAL A 1 105 ? -2.995 -9.005 5.973 1.00 42.44 105 VAL A CA 1
ATOM 839 C C . VAL A 1 105 ? -2.296 -8.821 4.619 1.00 42.44 105 VAL A C 1
ATOM 841 O O . VAL A 1 105 ? -2.957 -8.578 3.612 1.00 42.44 105 VAL A O 1
ATOM 844 N N . LEU A 1 106 ? -0.975 -9.013 4.546 1.00 38.53 106 LEU A N 1
ATOM 845 C CA . LEU A 1 106 ? -0.216 -8.809 3.302 1.00 38.53 106 LEU A CA 1
ATOM 846 C C . LEU A 1 106 ? -0.246 -10.011 2.342 1.00 38.53 106 LEU A C 1
ATOM 848 O O . LEU A 1 106 ? -0.011 -9.832 1.151 1.00 38.53 106 LEU A O 1
ATOM 852 N N . TYR A 1 107 ? -0.599 -11.211 2.818 1.00 34.44 107 TYR A N 1
ATOM 853 C CA . TYR A 1 107 ? -0.724 -12.402 1.963 1.00 34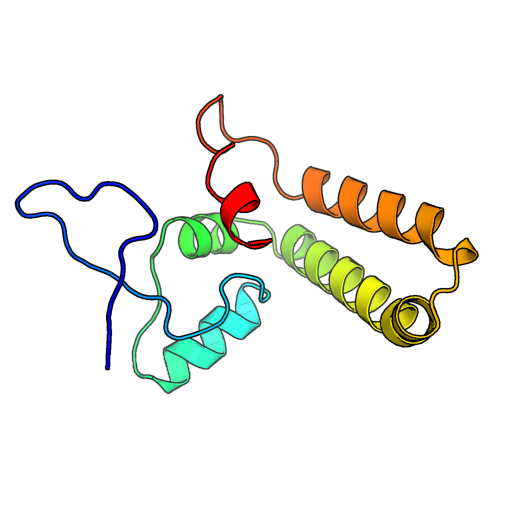.44 107 TYR A CA 1
ATOM 854 C C . TYR A 1 107 ? -1.992 -12.398 1.087 1.00 34.44 107 TYR A C 1
ATOM 856 O O . TYR A 1 107 ? -2.028 -13.065 0.058 1.00 34.44 107 TYR A O 1
ATOM 864 N N . TYR A 1 108 ? -3.019 -11.620 1.449 1.00 36.72 108 TYR A N 1
ATOM 865 C CA . TYR A 1 108 ? -4.310 -11.605 0.745 1.00 36.72 108 TYR A CA 1
ATOM 866 C C . TYR A 1 108 ? -4.416 -10.577 -0.395 1.00 36.72 108 TYR A C 1
ATOM 868 O O . TYR A 1 108 ? -5.458 -10.499 -1.035 1.00 36.72 108 TYR A O 1
ATOM 876 N N . CYS A 1 109 ? -3.366 -9.798 -0.687 1.00 31.58 109 CYS A N 1
ATOM 877 C CA . CYS A 1 109 ? -3.358 -8.875 -1.836 1.00 31.58 109 CYS A CA 1
ATOM 878 C C . CYS A 1 109 ? -2.738 -9.465 -3.121 1.00 31.58 109 CYS A C 1
ATOM 880 O O . CYS A 1 109 ? -2.660 -8.750 -4.118 1.00 31.58 109 CYS A O 1
ATOM 882 N N . ILE A 1 110 ? -2.297 -10.733 -3.118 1.00 29.64 110 ILE A N 1
ATOM 883 C CA . ILE A 1 110 ? -1.694 -11.409 -4.292 1.00 29.64 110 ILE A CA 1
ATOM 884 C C . ILE A 1 110 ? -2.535 -12.621 -4.760 1.00 29.64 110 ILE A C 1
ATOM 886 O O . ILE A 1 110 ? -2.051 -13.464 -5.509 1.00 29.64 110 ILE A O 1
ATOM 890 N N . VAL A 1 111 ? -3.818 -12.713 -4.382 1.00 30.55 111 VAL A N 1
ATOM 891 C CA . VAL A 1 111 ? -4.745 -13.715 -4.954 1.00 30.55 111 VAL A CA 1
ATOM 892 C C . VAL A 1 111 ? -6.047 -13.070 -5.397 1.00 30.55 111 VAL A C 1
ATOM 894 O O . VAL A 1 111 ? -6.659 -12.366 -4.565 1.00 30.55 111 VAL A O 1
#

pLDDT: mean 86.66, std 18.88, range [29.64, 97.62]

Foldseek 3Di:
DDDDDPDDDDPPGDDDDDPDPPPDQLVVSQVVVVVVVDGDDPPVNVVNVPDDPVLSVVLVVLVVVVVVCVVVVVVVPPVCVVVVVVSVVVNVVSVPDDPPDPPPPVVPVPD

Sequence (111 aa):
MFVRTTRSISQGEEVTISYILGTGLYEDRKEKLQQRGFECQCELCEYEAAQSTTTREHRRQLCNEFEKLRPAIKSGDLSVISQLETIVSDLWKTYPPANTAITNVLYYCIV